Protein AF-A0A7K4H545-F1 (afdb_monomer)

Sequence (93 aa):
VEVIPMSYFPIMEKLKNLGGNPVLRMARSKSGPLITDNGNFIIDVDFGEIDNPSDLNIKLLNIPGVVDTGLFVDMTSKVYIGLEDGNVLTLHR

Nearest PDB structures (foldseek):
  1lk7-assembly1_D  TM=9.717E-01  e=8.309E-08  Pyrococcus horikoshii
  3ixq-assembly1_D  TM=9.558E-01  e=2.444E-07  Methanocaldococcus jannaschii
  3uw1-assembly1_A  TM=8.987E-01  e=3.094E-06  Burkholderia thailandensis E264
  4gmk-assembly1_B  TM=9.287E-01  e=5.836E-06  Ligilactobacillus salivarius UCC118
  3hhe-assembly1_B  TM=8.416E-01  e=2.040E-04  Bartonella henselae str. Houston-1

Solvent-accessible surface area (backbone atoms only — not comparable to full-atom values): 5667 Å² total; per-residue (Å²): 63,35,22,39,67,92,41,46,70,70,46,44,54,53,39,38,75,73,63,26,56,61,41,77,38,65,38,90,90,51,90,57,65,34,65,48,97,87,67,27,29,42,36,49,63,51,59,77,82,72,91,52,59,60,62,50,46,54,57,50,61,68,35,89,47,43,75,46,70,86,71,75,66,94,69,70,62,65,48,80,44,82,44,96,89,73,49,73,52,74,48,71,108

pLDDT: mean 97.17, std 2.07, range [84.44, 98.69]

Radius of gyration: 16.06 Å; Cα contacts (8 Å, |Δi|>4): 131; chains: 1; bounding box: 32×32×46 Å

Foldseek 3Di:
DWFAAVCVVVVCVVLVVVQKNKDWDADDPDGDGDADPVRTTDIDIDNDDDPDLPVVQVSQVPDPGRPHDPRCPPPDAKDWDQDPVRDIDIDGD

Mean predicted aligned error: 3.03 Å

Structure (mmCIF, N/CA/C/O backbone):
data_AF-A0A7K4H545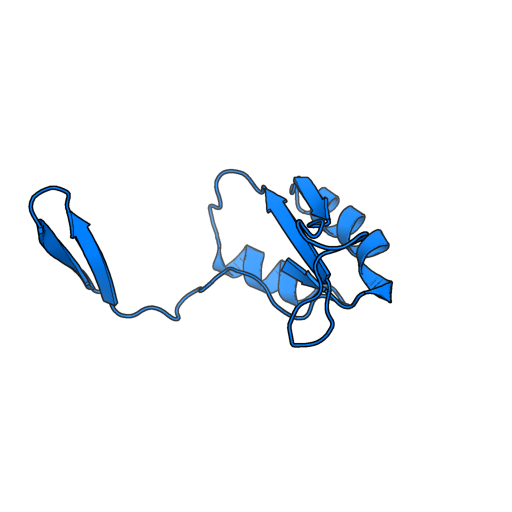-F1
#
_entry.id   AF-A0A7K4H545-F1
#
loop_
_atom_site.group_PDB
_atom_site.id
_atom_site.type_symbol
_atom_site.label_atom_id
_atom_site.label_alt_id
_atom_site.label_comp_id
_atom_site.label_asym_id
_atom_site.label_entity_id
_atom_site.label_seq_id
_atom_site.pdbx_PDB_ins_code
_atom_site.Cartn_x
_atom_site.Cartn_y
_atom_site.Cartn_z
_atom_site.occupancy
_atom_site.B_iso_or_equiv
_atom_site.auth_seq_id
_atom_site.auth_comp_id
_atom_site.auth_asym_id
_atom_site.auth_atom_id
_atom_site.pdbx_PDB_model_num
ATOM 1 N N . VAL A 1 1 ? 3.320 -0.699 -1.746 1.00 98.31 1 VAL A N 1
ATOM 2 C CA . VAL A 1 1 ? 2.761 -0.388 -3.083 1.00 98.31 1 VAL A CA 1
ATOM 3 C C . VAL A 1 1 ? 2.984 -1.594 -3.978 1.00 98.31 1 VAL A C 1
ATOM 5 O O . VAL A 1 1 ? 4.124 -2.034 -4.091 1.00 98.31 1 VAL A O 1
ATOM 8 N N . GLU A 1 2 ? 1.923 -2.168 -4.539 1.00 98.69 2 GLU A N 1
ATOM 9 C CA . GLU A 1 2 ? 2.006 -3.298 -5.474 1.00 98.69 2 GLU A CA 1
ATOM 10 C C . GLU A 1 2 ? 2.160 -2.776 -6.905 1.00 98.69 2 GLU A C 1
ATOM 12 O O . GLU A 1 2 ? 1.464 -1.841 -7.301 1.00 98.69 2 GLU A O 1
ATOM 17 N N . VAL A 1 3 ? 3.102 -3.335 -7.671 1.00 98.69 3 VAL A N 1
ATOM 18 C CA . VAL A 1 3 ? 3.478 -2.815 -8.994 1.00 98.69 3 VAL A CA 1
ATOM 19 C C . VAL A 1 3 ? 3.726 -3.918 -10.017 1.00 98.69 3 VAL A C 1
ATOM 21 O O . VAL A 1 3 ? 4.250 -4.986 -9.691 1.00 98.69 3 VAL A O 1
ATOM 24 N N . ILE A 1 4 ? 3.448 -3.620 -11.286 1.00 98.31 4 ILE A N 1
ATOM 25 C CA . ILE A 1 4 ? 3.761 -4.515 -12.403 1.00 98.31 4 ILE A CA 1
ATOM 26 C C . ILE A 1 4 ? 5.289 -4.707 -12.477 1.00 98.31 4 ILE A C 1
ATOM 28 O O . ILE A 1 4 ? 6.013 -3.703 -12.538 1.00 98.31 4 ILE A O 1
ATOM 32 N N . PRO A 1 5 ? 5.812 -5.950 -12.555 1.00 97.94 5 PRO A N 1
ATOM 33 C CA . PRO A 1 5 ? 7.247 -6.226 -12.463 1.00 97.94 5 PRO A CA 1
ATOM 34 C C . PRO A 1 5 ? 8.124 -5.475 -13.464 1.00 97.94 5 PRO A C 1
ATOM 36 O O . PRO A 1 5 ? 9.232 -5.096 -13.128 1.00 97.94 5 PRO A O 1
ATOM 39 N N . MET A 1 6 ? 7.651 -5.204 -14.682 1.00 97.31 6 MET A N 1
ATOM 40 C CA . MET A 1 6 ? 8.440 -4.460 -15.680 1.00 97.31 6 MET A CA 1
ATOM 41 C C . MET A 1 6 ? 8.547 -2.955 -15.378 1.00 97.31 6 MET A C 1
ATOM 43 O O . MET A 1 6 ? 9.399 -2.271 -15.937 1.00 97.31 6 MET A O 1
ATOM 47 N N . SER A 1 7 ? 7.687 -2.430 -14.502 1.00 96.69 7 SER A N 1
ATOM 48 C CA . SER A 1 7 ? 7.551 -0.993 -14.232 1.00 96.69 7 SER A CA 1
ATOM 49 C C . SER A 1 7 ? 8.202 -0.533 -12.925 1.00 96.69 7 SER A C 1
ATOM 51 O O . SER A 1 7 ? 8.257 0.668 -12.669 1.00 96.69 7 SER A O 1
ATOM 53 N N . TYR A 1 8 ? 8.719 -1.450 -12.097 1.00 96.75 8 TYR A N 1
ATOM 54 C CA . TYR A 1 8 ? 9.157 -1.101 -10.740 1.00 96.75 8 TYR A CA 1
ATOM 55 C C . TYR A 1 8 ? 10.253 -0.025 -10.723 1.00 96.75 8 TYR A C 1
ATOM 57 O O . TYR A 1 8 ? 10.187 0.889 -9.909 1.00 96.75 8 TYR A O 1
ATOM 65 N N . PHE A 1 9 ? 11.221 -0.082 -11.644 1.00 96.62 9 PHE A N 1
ATOM 66 C CA . PHE A 1 9 ? 12.359 0.839 -11.666 1.00 96.62 9 PHE A CA 1
ATOM 67 C C . PHE A 1 9 ? 11.948 2.314 -11.867 1.00 96.62 9 PHE A C 1
ATOM 69 O O . PHE A 1 9 ? 12.265 3.131 -11.003 1.00 96.62 9 PHE A O 1
ATOM 76 N N . PRO A 1 10 ? 11.191 2.698 -12.919 1.00 97.69 10 PRO A N 1
ATOM 77 C CA . PRO A 1 10 ? 10.705 4.075 -13.046 1.00 97.69 10 PRO A CA 1
ATOM 78 C C . PRO A 1 10 ? 9.707 4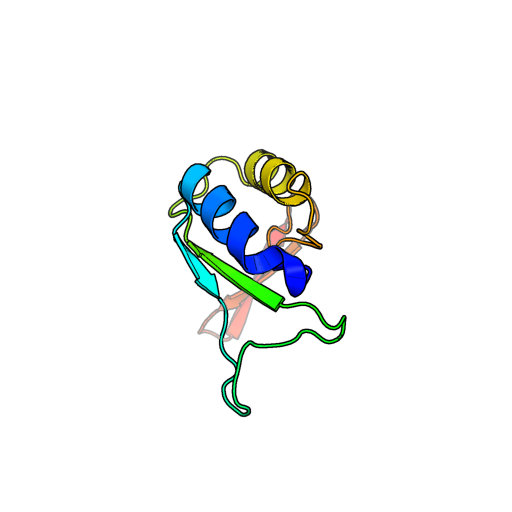.470 -11.947 1.00 97.69 10 PRO A C 1
ATOM 80 O O . PRO A 1 10 ? 9.619 5.649 -11.604 1.00 97.69 10 PRO A O 1
ATOM 83 N N . ILE A 1 11 ? 8.962 3.518 -11.372 1.00 98.31 11 ILE A N 1
ATOM 84 C CA . ILE A 1 11 ? 8.069 3.803 -10.240 1.00 98.31 11 ILE A CA 1
ATOM 85 C C . ILE A 1 11 ? 8.871 4.172 -8.987 1.00 98.31 11 ILE A C 1
ATOM 87 O O . ILE A 1 11 ? 8.471 5.098 -8.288 1.00 98.31 11 ILE A O 1
ATOM 91 N N . MET A 1 12 ? 10.019 3.539 -8.725 1.00 98.19 12 MET A N 1
ATOM 92 C CA . MET A 1 12 ? 10.881 3.916 -7.596 1.00 98.19 12 MET A CA 1
ATOM 93 C C . MET A 1 12 ? 11.288 5.395 -7.658 1.00 98.19 12 MET A C 1
ATOM 95 O O . MET A 1 12 ? 11.204 6.088 -6.651 1.00 98.19 12 MET A O 1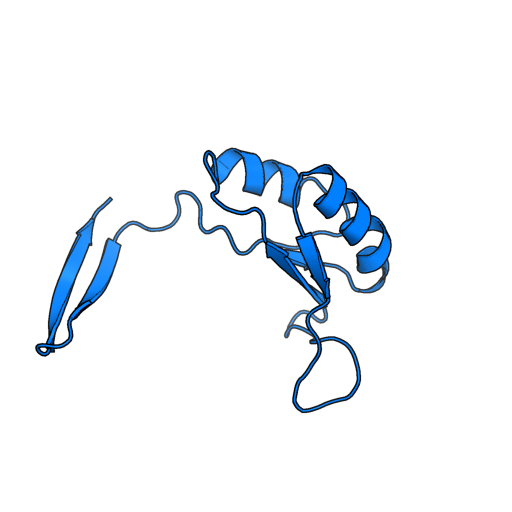
ATOM 99 N N . GLU A 1 13 ? 11.649 5.920 -8.829 1.00 98.00 13 GLU A N 1
ATOM 100 C CA . GLU A 1 13 ? 11.971 7.349 -8.974 1.00 98.00 13 GLU A CA 1
ATOM 101 C C . GLU A 1 13 ? 10.748 8.254 -8.756 1.00 98.00 13 GLU A C 1
ATOM 103 O O . GLU A 1 13 ? 10.842 9.287 -8.095 1.00 98.00 13 GLU A O 1
ATOM 108 N N . LYS A 1 14 ? 9.562 7.854 -9.231 1.00 98.12 14 LYS A N 1
ATOM 109 C CA . LYS A 1 14 ? 8.320 8.601 -8.963 1.00 98.12 14 LYS A CA 1
ATOM 110 C C . LYS A 1 14 ? 7.971 8.639 -7.477 1.00 98.12 14 LYS A C 1
ATOM 112 O O . LYS A 1 14 ? 7.557 9.682 -6.982 1.00 98.12 14 LYS A O 1
ATOM 117 N N . LEU A 1 15 ? 8.155 7.526 -6.771 1.00 98.31 15 LEU A N 1
ATOM 118 C CA . LEU A 1 15 ? 7.919 7.434 -5.331 1.00 98.31 15 LEU A CA 1
ATOM 119 C C . LEU A 1 15 ? 8.889 8.327 -4.546 1.00 98.31 15 LEU A C 1
ATOM 121 O O . LEU A 1 15 ? 8.453 9.010 -3.624 1.00 98.31 15 LEU A O 1
ATOM 125 N N . LYS A 1 16 ? 10.162 8.407 -4.963 1.00 98.19 16 LYS A N 1
ATOM 126 C CA . LYS A 1 16 ? 11.126 9.375 -4.410 1.00 98.19 16 LYS A CA 1
ATOM 127 C C . LYS A 1 16 ? 10.688 10.820 -4.626 1.00 98.19 16 LYS A C 1
ATOM 129 O O . LYS A 1 16 ? 10.723 11.617 -3.697 1.00 98.19 16 LYS A O 1
ATOM 134 N N . ASN A 1 17 ? 10.215 11.152 -5.826 1.00 97.75 17 ASN A N 1
ATOM 135 C CA . ASN A 1 17 ? 9.729 12.501 -6.141 1.00 97.75 17 ASN A CA 1
ATOM 136 C C . ASN A 1 17 ? 8.458 12.887 -5.367 1.00 97.75 17 ASN A C 1
ATOM 138 O O . ASN A 1 17 ? 8.190 14.071 -5.186 1.00 97.75 17 ASN A O 1
ATOM 142 N N . LEU A 1 18 ? 7.687 11.902 -4.896 1.00 96.62 18 LEU A N 1
ATOM 143 C CA . LEU A 1 18 ? 6.570 12.104 -3.969 1.00 96.62 18 LEU A CA 1
ATOM 144 C C . LEU A 1 18 ? 7.016 12.239 -2.501 1.00 96.62 18 LEU A C 1
ATOM 146 O O . LEU A 1 18 ? 6.163 12.338 -1.625 1.00 96.62 18 LEU A O 1
ATOM 150 N N . GLY A 1 19 ? 8.324 12.243 -2.226 1.00 96.81 19 GLY A N 1
ATOM 151 C CA . GLY A 1 19 ? 8.890 12.365 -0.881 1.00 96.81 19 GLY A CA 1
ATOM 152 C C . GLY A 1 19 ? 9.062 11.039 -0.138 1.00 96.81 19 GLY A C 1
ATOM 153 O O . GLY A 1 19 ? 9.381 11.053 1.045 1.00 96.81 19 GLY A O 1
ATOM 154 N N . GLY A 1 20 ? 8.853 9.899 -0.803 1.00 97.81 20 GLY A N 1
ATOM 155 C CA . GLY A 1 20 ? 9.006 8.580 -0.193 1.00 97.81 20 GLY A CA 1
ATOM 156 C C . GLY A 1 20 ? 10.421 8.009 -0.309 1.00 97.81 20 GLY A C 1
ATOM 157 O O . GLY A 1 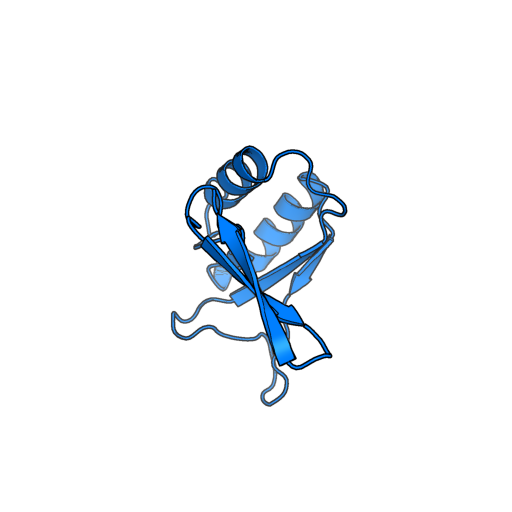20 ? 11.179 8.344 -1.218 1.00 97.81 20 GLY A O 1
ATOM 158 N N . ASN A 1 21 ? 10.746 7.051 0.554 1.00 98.50 21 ASN A N 1
ATOM 159 C CA . ASN A 1 21 ? 11.961 6.239 0.493 1.00 98.50 21 ASN A CA 1
ATOM 160 C C . ASN A 1 21 ? 11.610 4.802 0.059 1.00 98.50 21 ASN A C 1
ATOM 162 O O . ASN A 1 21 ? 11.320 3.957 0.909 1.00 98.50 21 ASN A O 1
ATOM 166 N N . PRO A 1 22 ? 11.574 4.507 -1.257 1.00 98.38 22 PRO A N 1
ATOM 167 C CA . PRO A 1 22 ? 11.140 3.211 -1.767 1.00 98.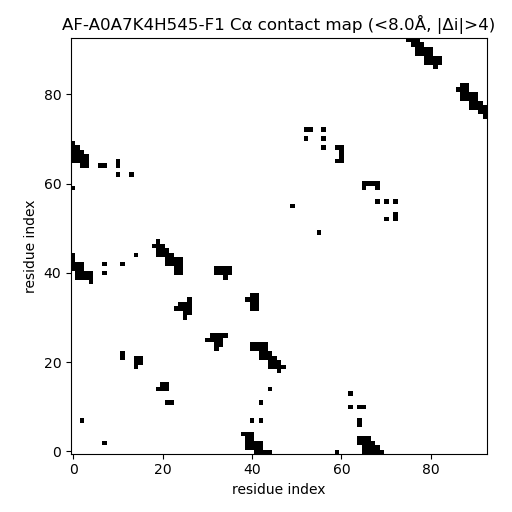38 22 PRO A CA 1
ATOM 168 C C . PRO A 1 22 ? 12.247 2.153 -1.727 1.00 98.38 22 PRO A C 1
ATOM 170 O O . PRO A 1 22 ? 13.368 2.376 -2.188 1.00 98.38 22 PRO A O 1
ATOM 173 N N . VAL A 1 23 ? 11.886 0.951 -1.290 1.00 98.31 23 VAL A N 1
ATOM 174 C CA . VAL A 1 23 ? 12.724 -0.249 -1.267 1.00 98.31 23 VAL A CA 1
ATOM 175 C C . VAL A 1 23 ? 11.957 -1.397 -1.917 1.00 98.31 23 VAL A C 1
ATOM 177 O O . VAL A 1 23 ? 10.830 -1.710 -1.536 1.00 98.31 23 VAL A O 1
ATOM 180 N N . LEU A 1 24 ? 12.561 -2.046 -2.914 1.00 98.06 24 LEU A N 1
ATOM 181 C CA . LEU A 1 24 ? 11.982 -3.253 -3.500 1.00 98.06 24 LEU A CA 1
ATOM 182 C C . LEU A 1 24 ? 12.035 -4.388 -2.474 1.00 98.06 24 LEU A C 1
ATOM 184 O O . LEU A 1 24 ? 13.110 -4.744 -1.986 1.00 98.06 24 LEU A O 1
ATOM 188 N N . ARG A 1 25 ? 10.882 -4.977 -2.158 1.00 98.19 25 ARG A N 1
ATOM 189 C CA . ARG A 1 25 ? 10.801 -6.049 -1.170 1.00 98.19 25 ARG A CA 1
ATOM 190 C C . ARG A 1 25 ? 11.433 -7.324 -1.724 1.00 98.19 25 ARG A C 1
ATOM 192 O O . ARG A 1 25 ? 10.963 -7.877 -2.717 1.00 98.19 25 ARG A O 1
ATOM 199 N N . MET A 1 26 ? 12.465 -7.823 -1.050 1.00 97.31 26 MET A N 1
ATOM 200 C CA . MET A 1 26 ? 13.147 -9.070 -1.409 1.00 97.31 26 MET A CA 1
ATOM 201 C C . MET A 1 26 ? 12.500 -10.276 -0.729 1.00 97.31 26 MET A C 1
ATOM 203 O O . MET A 1 26 ? 12.032 -10.194 0.410 1.00 97.31 26 MET A O 1
ATOM 207 N N . ALA A 1 27 ? 12.470 -11.413 -1.422 1.00 95.50 27 ALA A N 1
ATOM 208 C CA . ALA A 1 27 ? 11.943 -12.641 -0.851 1.00 95.50 27 ALA A CA 1
ATOM 209 C C . ALA A 1 27 ? 12.917 -13.245 0.177 1.00 95.50 27 ALA A C 1
ATOM 211 O O . ALA A 1 27 ? 14.133 -13.154 0.033 1.00 95.50 27 ALA A O 1
ATOM 212 N N . ARG A 1 28 ? 12.375 -13.888 1.221 1.00 92.19 28 ARG A N 1
ATOM 213 C CA . ARG A 1 28 ? 13.179 -14.535 2.279 1.00 92.19 28 ARG A CA 1
ATOM 214 C C . ARG A 1 28 ? 13.577 -15.976 1.948 1.00 92.19 28 ARG A C 1
ATOM 216 O O . ARG A 1 28 ? 14.633 -16.428 2.367 1.00 92.19 28 ARG A O 1
ATOM 223 N N . SER A 1 29 ? 12.730 -16.687 1.204 1.00 92.44 29 SER A N 1
ATOM 224 C CA . SER A 1 29 ? 12.871 -18.130 0.935 1.00 92.44 29 SER A CA 1
ATOM 225 C C . SER A 1 29 ? 13.168 -18.457 -0.532 1.00 92.44 29 SER A C 1
ATOM 227 O O . SER A 1 29 ? 13.139 -19.620 -0.920 1.00 92.44 29 SER A O 1
ATOM 229 N N . LYS A 1 30 ? 13.427 -17.440 -1.361 1.00 90.25 30 LYS A N 1
ATOM 230 C CA . LYS A 1 30 ? 13.844 -17.571 -2.764 1.00 90.25 30 LYS A CA 1
ATOM 231 C C . LYS A 1 30 ? 14.719 -16.384 -3.158 1.00 90.25 30 LYS A C 1
ATOM 233 O O . LYS A 1 30 ? 14.653 -15.335 -2.524 1.00 90.25 30 LYS A O 1
ATOM 238 N N . SER A 1 31 ? 15.511 -16.539 -4.212 1.00 90.50 31 SER A N 1
ATOM 239 C CA . SER A 1 31 ? 16.291 -15.437 -4.777 1.00 90.50 31 SER A CA 1
ATOM 240 C C . SER A 1 31 ? 15.389 -14.444 -5.513 1.00 90.50 31 SER A C 1
ATOM 242 O O . SER A 1 31 ? 14.466 -14.842 -6.224 1.00 90.50 31 SER A O 1
ATOM 244 N N . GLY A 1 32 ? 15.697 -13.153 -5.378 1.00 94.31 32 GLY A N 1
ATOM 245 C CA . GLY A 1 32 ? 15.010 -12.078 -6.092 1.00 94.31 32 GLY A CA 1
ATOM 246 C C . GLY A 1 32 ? 13.858 -11.423 -5.315 1.00 94.31 32 GLY A C 1
ATOM 247 O O . GLY A 1 32 ? 13.700 -11.646 -4.110 1.00 94.31 32 GLY A O 1
ATOM 248 N N . PRO A 1 33 ? 13.075 -10.568 -5.993 1.00 96.44 33 PRO A N 1
ATOM 249 C CA . PRO A 1 33 ? 11.967 -9.844 -5.378 1.00 96.44 33 PRO A CA 1
ATOM 250 C C . PRO A 1 33 ? 10.863 -10.773 -4.861 1.00 96.44 33 PRO A C 1
ATOM 252 O O . PRO A 1 33 ? 10.644 -11.878 -5.372 1.00 96.44 33 PRO A O 1
ATOM 255 N N . LEU A 1 34 ? 10.134 -10.307 -3.848 1.00 97.12 34 LEU A N 1
ATOM 256 C CA . LEU A 1 34 ? 8.865 -10.912 -3.466 1.00 97.12 34 LEU A CA 1
ATOM 257 C C . LEU A 1 34 ? 7.883 -10.767 -4.634 1.00 97.12 34 LEU A C 1
ATOM 259 O O . LEU A 1 34 ? 7.782 -9.702 -5.239 1.00 97.12 34 LEU A O 1
ATOM 263 N N . ILE A 1 35 ? 7.158 -11.848 -4.917 1.00 96.88 35 ILE A N 1
ATOM 264 C CA . ILE A 1 35 ? 6.120 -11.886 -5.946 1.00 96.88 35 ILE A CA 1
ATOM 265 C C . ILE A 1 35 ? 4.803 -12.153 -5.226 1.00 96.88 35 ILE A C 1
ATOM 267 O O . ILE A 1 35 ? 4.755 -13.095 -4.432 1.00 96.88 35 ILE A O 1
ATOM 271 N N . THR A 1 36 ? 3.795 -11.314 -5.456 1.00 97.62 36 THR A N 1
ATOM 272 C CA . THR A 1 36 ? 2.438 -11.503 -4.924 1.00 97.62 36 THR A CA 1
ATOM 273 C C . THR A 1 36 ? 1.735 -12.663 -5.626 1.00 97.62 36 THR A C 1
ATOM 275 O O . THR A 1 36 ? 2.186 -13.126 -6.674 1.00 97.62 36 THR A O 1
ATOM 278 N N . ASP A 1 37 ? 0.598 -13.111 -5.094 1.00 97.25 37 ASP A N 1
ATOM 279 C CA . ASP A 1 37 ? -0.221 -14.143 -5.747 1.00 97.25 37 ASP A CA 1
ATOM 280 C C . ASP A 1 37 ? -0.724 -13.695 -7.132 1.00 97.25 37 ASP A C 1
ATOM 282 O O . ASP A 1 37 ? -0.904 -14.515 -8.029 1.00 97.25 37 ASP A O 1
ATOM 286 N N . ASN A 1 38 ? -0.850 -12.379 -7.344 1.00 97.38 38 ASN A N 1
ATOM 287 C CA . ASN A 1 38 ? -1.189 -11.769 -8.632 1.00 97.38 38 ASN A CA 1
ATOM 288 C C . ASN A 1 38 ? 0.017 -11.621 -9.580 1.00 97.38 38 ASN A C 1
ATOM 290 O O . ASN A 1 38 ? -0.116 -11.062 -10.667 1.00 97.38 38 ASN A O 1
ATOM 294 N N . GLY A 1 39 ? 1.205 -12.090 -9.188 1.00 97.06 39 GLY A N 1
ATOM 295 C CA . GLY A 1 39 ? 2.410 -12.032 -10.016 1.00 97.06 39 GLY A CA 1
ATOM 296 C C . GLY A 1 39 ? 3.132 -10.679 -10.015 1.00 97.06 39 GLY A C 1
ATOM 297 O O . GLY A 1 39 ? 4.033 -10.477 -10.828 1.00 97.06 39 GLY A O 1
ATOM 298 N N . ASN A 1 40 ? 2.774 -9.759 -9.117 1.00 98.50 40 AS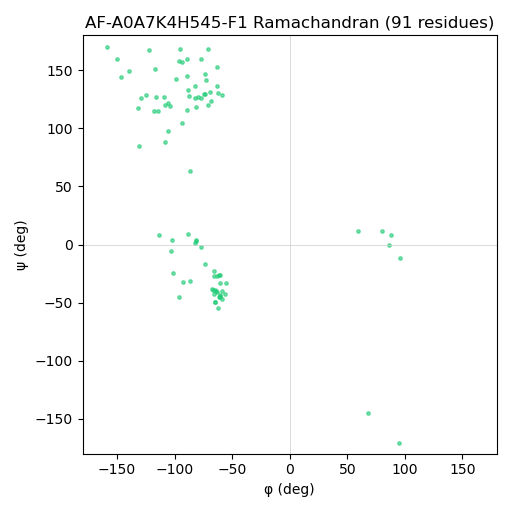N A N 1
ATOM 299 C CA . ASN A 1 40 ? 3.351 -8.415 -9.053 1.00 98.50 40 ASN A CA 1
ATOM 300 C C . ASN A 1 40 ? 4.494 -8.314 -8.041 1.00 98.50 40 ASN A C 1
ATOM 302 O O . ASN A 1 40 ? 4.696 -9.198 -7.208 1.00 98.50 40 ASN A O 1
ATOM 306 N N . PHE A 1 41 ? 5.237 -7.209 -8.089 1.00 98.44 41 PHE A N 1
ATOM 307 C CA . PHE A 1 41 ? 6.235 -6.873 -7.074 1.00 98.44 41 PHE A CA 1
ATOM 308 C C . PHE A 1 41 ? 5.651 -5.973 -5.990 1.00 98.44 41 PHE A C 1
ATOM 310 O O . PHE A 1 41 ? 4.700 -5.229 -6.219 1.00 98.44 41 PHE A O 1
ATOM 317 N N . ILE A 1 42 ? 6.279 -6.001 -4.815 1.00 98.50 42 ILE A N 1
ATOM 318 C CA . ILE A 1 42 ? 5.985 -5.078 -3.720 1.00 98.50 42 ILE A CA 1
ATOM 319 C C . ILE A 1 42 ? 7.149 -4.108 -3.550 1.00 98.50 42 ILE A C 1
ATOM 321 O O . ILE A 1 42 ? 8.294 -4.521 -3.364 1.00 98.50 42 ILE A O 1
ATOM 325 N N . ILE A 1 43 ? 6.836 -2.816 -3.568 1.00 98.62 43 ILE A N 1
ATOM 326 C CA . ILE A 1 43 ? 7.729 -1.752 -3.118 1.00 98.62 43 ILE A CA 1
ATOM 327 C C . ILE A 1 43 ? 7.243 -1.288 -1.744 1.00 98.62 43 ILE A C 1
ATOM 329 O O . ILE A 1 43 ? 6.106 -0.822 -1.600 1.00 98.62 43 ILE A O 1
ATOM 333 N N . ASP A 1 44 ? 8.108 -1.425 -0.746 1.00 98.62 44 ASP A N 1
ATOM 334 C CA . ASP A 1 44 ? 7.946 -0.822 0.573 1.00 98.62 44 ASP A CA 1
ATOM 335 C C . ASP A 1 44 ? 8.358 0.641 0.486 1.00 98.62 44 ASP A C 1
ATOM 337 O O . ASP A 1 44 ? 9.428 0.940 -0.033 1.00 98.62 44 ASP A O 1
ATOM 341 N N . VAL A 1 45 ? 7.503 1.563 0.925 1.00 98.50 45 VAL A N 1
ATOM 342 C CA . VAL A 1 45 ? 7.768 3.000 0.799 1.00 98.50 45 VAL A CA 1
ATOM 343 C C . VAL A 1 45 ? 7.514 3.657 2.136 1.00 98.50 45 VAL A C 1
ATOM 345 O O . VAL A 1 45 ? 6.388 3.629 2.629 1.00 98.50 45 VAL A O 1
ATOM 348 N N . ASP A 1 46 ? 8.562 4.235 2.702 1.00 98.31 46 ASP A N 1
ATOM 349 C CA . ASP A 1 46 ? 8.458 5.068 3.891 1.00 98.31 46 ASP A CA 1
ATOM 350 C C . ASP A 1 46 ? 8.220 6.523 3.470 1.00 98.31 46 ASP A C 1
ATOM 352 O O . ASP A 1 46 ? 9.060 7.112 2.790 1.00 98.31 46 ASP A O 1
ATOM 356 N N . PHE A 1 47 ? 7.061 7.073 3.832 1.00 97.94 47 PHE A N 1
ATOM 357 C CA . PHE A 1 47 ? 6.695 8.476 3.611 1.00 97.94 47 PHE A CA 1
ATOM 358 C C . PHE A 1 47 ? 6.818 9.320 4.893 1.00 97.94 47 PHE A C 1
ATOM 360 O O . PHE A 1 47 ? 6.465 10.495 4.875 1.00 97.94 47 PHE A O 1
ATOM 367 N N . GLY A 1 48 ? 7.302 8.744 6.000 1.00 97.44 48 GLY A N 1
ATOM 368 C CA . GLY A 1 48 ? 7.212 9.361 7.319 1.00 97.44 48 GLY A CA 1
ATOM 369 C C . GLY A 1 48 ? 5.768 9.430 7.822 1.00 97.44 48 GLY A C 1
ATOM 370 O O . GLY A 1 48 ? 4.961 8.531 7.575 1.00 97.44 48 GLY A O 1
ATOM 371 N N . GLU A 1 49 ? 5.444 10.498 8.549 1.00 97.06 49 GLU A N 1
ATOM 372 C CA . GLU A 1 49 ? 4.068 10.791 8.950 1.00 97.06 49 GLU A CA 1
ATOM 373 C C . GLU A 1 49 ? 3.234 11.193 7.724 1.00 97.06 49 GLU A C 1
ATOM 375 O O . GLU A 1 49 ? 3.656 12.004 6.902 1.00 97.06 49 GLU A O 1
ATOM 380 N N . ILE A 1 50 ? 2.053 10.587 7.578 1.00 97.31 50 ILE A N 1
ATOM 381 C CA . ILE A 1 50 ? 1.180 10.794 6.420 1.00 97.31 50 ILE A CA 1
ATOM 382 C C . ILE A 1 50 ? 0.002 11.670 6.847 1.00 97.31 50 ILE A C 1
ATOM 384 O O . ILE A 1 50 ? -0.997 11.162 7.354 1.00 97.31 50 ILE A O 1
ATOM 388 N N . ASP A 1 51 ? 0.099 12.974 6.583 1.00 95.75 51 ASP A N 1
ATOM 389 C CA . ASP A 1 51 ? -0.937 13.954 6.947 1.00 95.75 51 ASP A CA 1
ATOM 390 C C . ASP A 1 51 ? -2.271 13.715 6.224 1.00 95.75 51 ASP A C 1
ATOM 392 O O . ASP A 1 51 ? -3.350 13.874 6.794 1.00 95.75 51 ASP A O 1
ATOM 396 N N . ASN A 1 52 ? -2.209 13.346 4.939 1.00 96.88 52 ASN A N 1
ATOM 397 C CA . ASN A 1 52 ? -3.389 13.125 4.104 1.00 96.88 52 ASN A CA 1
ATOM 398 C C . ASN A 1 52 ? -3.300 11.784 3.354 1.00 96.88 52 ASN A C 1
ATOM 400 O O . ASN A 1 52 ? -2.873 11.741 2.193 1.00 96.88 52 ASN A O 1
ATOM 404 N N . PRO A 1 53 ? -3.715 10.675 3.997 1.00 97.19 53 PRO A N 1
ATOM 405 C CA . PRO A 1 53 ? -3.680 9.347 3.391 1.00 97.19 53 PRO A CA 1
ATOM 406 C C . PRO A 1 53 ? -4.530 9.236 2.123 1.00 97.19 53 PRO A C 1
ATOM 408 O O . PRO A 1 53 ? -4.150 8.518 1.200 1.00 97.19 53 PRO A O 1
ATOM 411 N N . SER A 1 54 ? -5.656 9.955 2.049 1.00 97.88 54 SER A N 1
ATOM 412 C CA . SER A 1 54 ? -6.560 9.937 0.893 1.00 97.88 54 SER A CA 1
ATOM 413 C C . SER A 1 54 ? -5.890 10.501 -0.358 1.00 97.88 54 SER A C 1
ATOM 415 O O . SER A 1 54 ? -5.899 9.860 -1.409 1.00 97.88 54 SER A O 1
ATOM 417 N N . ASP A 1 55 ? -5.267 11.675 -0.238 1.00 98.12 55 ASP A N 1
ATOM 418 C CA . ASP A 1 55 ? -4.549 12.318 -1.341 1.00 98.12 55 ASP A CA 1
ATOM 419 C C . ASP A 1 55 ? -3.320 11.504 -1.769 1.00 98.12 55 ASP A C 1
ATOM 421 O O . ASP A 1 55 ? -3.108 11.279 -2.963 1.00 98.12 55 ASP A O 1
ATOM 425 N N . LEU A 1 56 ? -2.550 10.978 -0.807 1.00 98.19 56 LEU A N 1
ATOM 426 C CA . LEU A 1 56 ? -1.419 10.104 -1.113 1.00 98.19 56 LEU A CA 1
ATOM 427 C C . LEU A 1 56 ? -1.873 8.838 -1.854 1.00 98.19 56 LEU A C 1
ATOM 429 O O . LEU A 1 56 ? -1.271 8.481 -2.866 1.00 98.19 56 LEU A O 1
ATOM 433 N N . ASN A 1 57 ? -2.951 8.187 -1.407 1.00 98.31 57 ASN A N 1
ATOM 434 C CA . ASN A 1 57 ? -3.490 6.998 -2.066 1.00 98.31 57 ASN A CA 1
ATOM 435 C C . ASN A 1 57 ? -3.882 7.283 -3.523 1.00 98.31 57 ASN A C 1
ATOM 437 O O . ASN A 1 57 ? -3.481 6.552 -4.428 1.00 98.31 57 ASN A O 1
ATOM 441 N N . ILE A 1 58 ? -4.592 8.389 -3.770 1.00 98.12 58 ILE A N 1
ATOM 442 C CA . ILE A 1 58 ? -4.977 8.814 -5.123 1.00 98.12 58 ILE A CA 1
ATOM 443 C C . ILE A 1 58 ? -3.737 9.080 -5.987 1.00 98.12 58 ILE A C 1
ATOM 445 O O . ILE A 1 58 ? -3.675 8.635 -7.134 1.00 98.12 58 ILE A O 1
ATOM 449 N N . LYS A 1 59 ? -2.731 9.786 -5.459 1.00 98.25 59 LYS A N 1
ATOM 450 C CA . LYS A 1 59 ? -1.477 10.058 -6.182 1.00 98.25 59 LYS A CA 1
ATOM 451 C C . LYS A 1 59 ? -0.748 8.772 -6.560 1.00 98.25 59 LYS A C 1
ATOM 453 O O . LYS A 1 59 ? -0.287 8.661 -7.692 1.00 98.25 59 LYS A O 1
ATOM 458 N N . LEU A 1 60 ? -0.670 7.810 -5.641 1.00 98.44 60 LEU A N 1
ATOM 459 C CA . LEU A 1 60 ? -0.028 6.516 -5.864 1.00 98.44 60 LEU A CA 1
ATOM 460 C C . LEU A 1 60 ? -0.760 5.691 -6.930 1.00 98.44 60 LEU A C 1
ATOM 462 O O . LEU A 1 60 ? -0.119 5.229 -7.871 1.00 98.44 60 LEU A O 1
ATOM 466 N N . LEU A 1 61 ? -2.085 5.551 -6.821 1.00 98.25 61 LEU A N 1
ATOM 467 C CA . LEU A 1 61 ? -2.902 4.796 -7.782 1.00 98.25 61 LEU A CA 1
ATOM 468 C C . LEU A 1 61 ? -2.883 5.411 -9.189 1.00 98.25 61 LEU A C 1
ATOM 470 O O . LEU A 1 61 ? -3.007 4.697 -10.180 1.00 98.25 61 LEU A O 1
ATOM 474 N N . ASN A 1 62 ? -2.671 6.725 -9.299 1.00 98.19 62 ASN A N 1
ATOM 475 C CA . ASN A 1 62 ? -2.539 7.411 -10.584 1.00 98.19 62 ASN A CA 1
ATOM 476 C C . ASN A 1 62 ? -1.168 7.223 -11.261 1.00 98.19 62 ASN A C 1
ATOM 478 O O . ASN A 1 62 ? -0.962 7.725 -12.368 1.00 98.19 62 ASN A O 1
ATOM 482 N N . ILE A 1 63 ? -0.213 6.519 -10.644 1.00 98.19 63 ILE A N 1
ATOM 483 C CA . ILE A 1 63 ? 1.059 6.177 -11.287 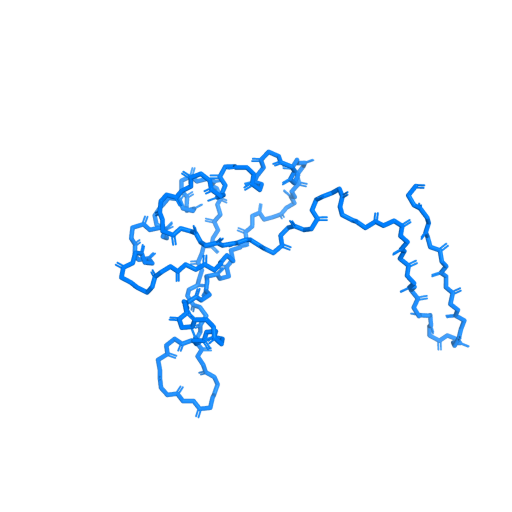1.00 98.19 63 ILE A CA 1
ATOM 484 C C . ILE A 1 63 ? 0.850 4.947 -12.189 1.00 98.19 63 ILE A C 1
ATOM 486 O O . ILE A 1 63 ? 0.591 3.860 -11.678 1.00 98.19 63 ILE A O 1
ATOM 490 N N . PRO A 1 64 ? 1.056 5.044 -13.519 1.00 98.19 64 PRO A N 1
ATOM 491 C CA . PRO A 1 64 ? 0.944 3.879 -14.392 1.00 98.19 64 PRO A CA 1
ATOM 492 C C . PRO A 1 64 ? 1.918 2.770 -13.985 1.00 98.19 64 PRO A C 1
ATOM 494 O O . PRO A 1 64 ? 3.118 3.016 -13.839 1.00 98.19 64 PRO A O 1
ATOM 497 N N . GLY A 1 65 ? 1.386 1.558 -13.830 1.00 97.88 65 GLY A N 1
ATOM 498 C CA . GLY A 1 65 ? 2.120 0.384 -13.357 1.00 97.88 65 GLY A CA 1
ATOM 499 C C . GLY A 1 65 ? 1.979 0.119 -11.857 1.00 97.88 65 GLY A C 1
ATOM 500 O O . GLY A 1 65 ? 2.324 -0.980 -11.426 1.00 97.88 65 GLY A O 1
ATOM 501 N N . VAL A 1 66 ? 1.432 1.058 -11.074 1.00 98.56 66 VAL A N 1
ATOM 502 C CA . VAL A 1 66 ? 0.906 0.754 -9.735 1.00 98.56 66 VAL A CA 1
ATOM 503 C C . VAL A 1 66 ? -0.405 -0.006 -9.896 1.00 98.56 66 VAL A C 1
ATOM 505 O O . VAL A 1 66 ? -1.275 0.397 -10.665 1.00 98.56 66 VAL A O 1
ATOM 508 N N . VAL A 1 67 ? -0.507 -1.133 -9.200 1.00 98.38 67 VAL A N 1
ATOM 509 C CA . VAL A 1 67 ? -1.693 -1.995 -9.184 1.00 98.38 67 VAL A CA 1
ATOM 510 C C . VAL A 1 67 ? -2.559 -1.660 -7.979 1.00 98.38 67 VAL A C 1
ATOM 512 O O . VAL A 1 67 ? -3.766 -1.513 -8.125 1.00 98.38 67 VAL A O 1
ATOM 515 N N . ASP A 1 68 ? -1.937 -1.509 -6.807 1.00 98.12 68 ASP A N 1
ATOM 516 C CA . ASP A 1 68 ? -2.642 -1.187 -5.567 1.00 98.12 68 ASP A CA 1
ATOM 517 C C . ASP A 1 68 ? -1.706 -0.560 -4.515 1.00 98.12 68 ASP A C 1
ATOM 519 O O . ASP A 1 68 ? -0.469 -0.562 -4.644 1.00 98.12 68 ASP A O 1
ATOM 523 N N . THR A 1 69 ? -2.285 -0.038 -3.437 1.00 98.38 69 THR A N 1
ATOM 524 C CA . THR A 1 69 ? -1.563 0.501 -2.281 1.00 98.38 69 THR A CA 1
ATOM 525 C C . THR A 1 69 ? -1.953 -0.213 -0.986 1.00 98.38 69 THR A C 1
ATOM 527 O O . THR A 1 69 ? -2.906 -0.975 -0.919 1.00 98.38 69 THR A O 1
ATOM 530 N N . GLY A 1 70 ? -1.172 0.015 0.073 1.00 97.56 70 GLY A N 1
ATOM 531 C CA . GLY A 1 70 ? -1.502 -0.479 1.413 1.00 97.56 70 GLY A CA 1
ATOM 532 C C . GLY A 1 70 ? -2.384 0.477 2.222 1.00 97.56 70 GLY A C 1
ATOM 533 O O . GLY A 1 70 ? -2.502 0.290 3.430 1.00 97.56 70 GLY A O 1
ATOM 534 N N . LEU A 1 71 ? -2.924 1.538 1.611 1.00 97.75 71 LEU A N 1
ATOM 535 C CA . LEU A 1 71 ? -3.699 2.569 2.302 1.00 97.75 71 LEU A CA 1
ATOM 536 C C . LEU A 1 71 ? -5.196 2.237 2.248 1.00 97.75 71 LEU A C 1
ATOM 538 O O . LEU A 1 71 ? -5.860 2.452 1.239 1.00 97.75 71 LEU A O 1
ATOM 542 N N . PHE A 1 72 ? -5.745 1.768 3.369 1.00 96.69 72 PHE A N 1
ATOM 543 C CA . PHE A 1 72 ? -7.166 1.424 3.522 1.00 96.69 72 PHE A CA 1
ATOM 544 C C . PHE A 1 72 ? -8.002 2.651 3.919 1.00 96.69 72 PHE A C 1
ATOM 546 O O . PHE A 1 72 ? -8.566 2.731 5.012 1.00 96.69 72 PHE A O 1
ATOM 553 N N . VAL A 1 73 ? -8.036 3.644 3.033 1.00 96.50 73 VAL A N 1
ATOM 554 C CA . VAL A 1 73 ? -8.706 4.933 3.258 1.00 96.50 73 VAL A CA 1
ATOM 555 C C . VAL A 1 73 ? -10.224 4.780 3.165 1.00 96.50 73 VAL A C 1
ATOM 557 O O . VAL A 1 73 ? -10.727 4.238 2.189 1.00 96.50 73 VAL A O 1
ATOM 560 N N . ASP A 1 74 ? -10.962 5.277 4.162 1.00 93.69 74 ASP A N 1
ATOM 561 C CA . ASP A 1 74 ? -12.436 5.278 4.204 1.00 93.69 74 ASP A CA 1
ATOM 562 C C . ASP A 1 74 ? -13.127 3.900 4.125 1.00 93.69 74 ASP A C 1
ATOM 564 O O . ASP A 1 74 ? -14.351 3.836 4.007 1.00 93.69 74 ASP A O 1
ATOM 568 N N . MET A 1 75 ? -12.384 2.799 4.270 1.00 94.94 75 MET A N 1
ATOM 569 C CA . MET A 1 75 ? -12.920 1.432 4.170 1.00 94.94 75 MET A CA 1
ATOM 570 C C . MET A 1 75 ? -13.346 0.841 5.520 1.00 94.94 75 MET A C 1
ATOM 572 O O . MET A 1 75 ? -14.275 0.037 5.590 1.00 94.94 75 MET A O 1
ATOM 576 N N . THR A 1 76 ? -12.671 1.217 6.607 1.00 96.06 76 THR A N 1
ATOM 577 C CA . THR A 1 76 ? -12.851 0.585 7.921 1.00 96.06 76 THR A CA 1
ATOM 578 C C . THR A 1 76 ? -13.989 1.234 8.708 1.00 96.06 76 THR A C 1
ATOM 580 O O . THR A 1 76 ? -14.002 2.446 8.909 1.00 96.06 76 THR A O 1
ATOM 583 N N . SER A 1 77 ? -14.941 0.432 9.198 1.00 96.88 77 SER A N 1
ATOM 584 C CA . SER A 1 77 ? -16.042 0.915 10.058 1.00 96.88 77 SER A CA 1
ATOM 585 C C . SER A 1 77 ? -15.835 0.636 11.550 1.00 96.88 77 SER A C 1
ATOM 587 O O . SER A 1 77 ? -16.439 1.303 12.389 1.00 96.88 77 SER A O 1
ATOM 589 N N . LYS A 1 78 ? -15.028 -0.378 11.887 1.00 97.50 78 LYS A N 1
ATOM 590 C CA . LYS A 1 78 ? -14.719 -0.785 13.264 1.00 97.50 78 LYS A CA 1
ATOM 591 C C . LYS A 1 78 ? -13.290 -1.313 13.354 1.00 97.50 78 LYS A C 1
ATOM 593 O O . LYS A 1 78 ? -12.843 -1.999 12.438 1.00 97.50 78 LYS A O 1
ATOM 598 N N . VAL A 1 79 ? -12.617 -1.044 14.467 1.00 97.69 79 VAL A N 1
ATOM 599 C CA . VAL A 1 79 ? -11.287 -1.577 14.795 1.00 97.69 79 VAL A CA 1
ATOM 600 C C . VAL A 1 79 ? -11.368 -2.280 16.145 1.00 97.69 79 VAL A C 1
ATOM 602 O O . VAL A 1 79 ? -11.853 -1.698 17.110 1.00 97.69 79 VAL A O 1
ATOM 605 N N . TYR A 1 80 ? -10.887 -3.520 16.216 1.00 97.81 80 TYR A N 1
ATOM 606 C CA . TYR A 1 80 ? -10.767 -4.281 17.459 1.00 97.81 80 TYR A CA 1
ATOM 607 C C . TYR A 1 80 ? -9.292 -4.332 17.864 1.00 97.81 80 TYR A C 1
ATOM 609 O O . TYR A 1 80 ? -8.459 -4.800 17.089 1.00 97.81 80 TYR A O 1
ATOM 617 N N . ILE A 1 81 ? -8.972 -3.844 19.059 1.00 98.06 81 ILE A N 1
ATOM 618 C CA . ILE A 1 81 ? -7.613 -3.760 19.599 1.00 98.06 81 ILE A CA 1
ATOM 619 C C . ILE A 1 81 ? -7.529 -4.699 20.803 1.00 98.06 81 ILE A C 1
ATOM 621 O O . ILE A 1 81 ? -8.211 -4.484 21.806 1.00 98.06 81 ILE A O 1
ATOM 625 N N . GLY A 1 82 ? -6.712 -5.747 20.692 1.00 98.00 82 GLY A N 1
ATOM 626 C CA . GLY A 1 82 ? -6.411 -6.644 21.808 1.00 98.00 82 GLY A CA 1
ATOM 627 C C . GLY A 1 82 ? -5.417 -5.993 22.766 1.00 98.00 82 GLY A C 1
ATOM 628 O O . GLY A 1 82 ? -4.358 -5.541 22.332 1.00 98.00 82 GLY A O 1
ATOM 629 N N . LEU A 1 83 ? -5.772 -5.930 24.046 1.00 98.06 83 LEU A N 1
ATOM 630 C CA . LEU A 1 83 ? -4.943 -5.375 25.114 1.00 98.06 83 LEU A CA 1
ATOM 631 C C . LEU A 1 83 ? -4.176 -6.490 25.841 1.00 98.06 83 LEU A C 1
ATOM 633 O O . LEU A 1 83 ? -4.571 -7.657 25.809 1.00 98.06 83 LEU A O 1
ATOM 637 N N . GLU A 1 84 ? -3.074 -6.135 26.506 1.00 97.56 84 GLU A N 1
ATOM 638 C CA . GLU A 1 84 ? -2.200 -7.097 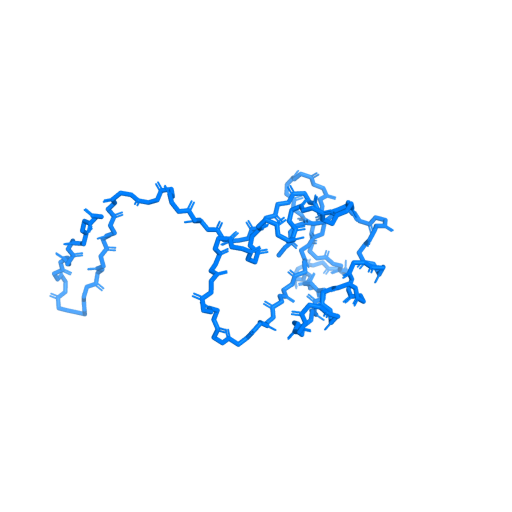27.206 1.00 97.56 84 GLU A CA 1
ATOM 639 C C . GLU A 1 84 ? -2.910 -7.863 28.333 1.00 97.56 84 GLU A C 1
ATOM 641 O O . GLU A 1 84 ? -2.540 -8.991 28.648 1.00 97.56 84 GLU A O 1
ATOM 646 N N . ASP A 1 85 ? -3.952 -7.273 28.917 1.00 97.19 85 ASP A N 1
ATOM 647 C CA . ASP A 1 85 ? -4.770 -7.868 29.978 1.00 97.19 85 ASP A CA 1
ATOM 648 C C . ASP A 1 85 ? -5.855 -8.832 29.455 1.00 97.19 85 ASP A C 1
ATOM 650 O O . ASP A 1 85 ? -6.620 -9.393 30.241 1.00 97.19 85 ASP A O 1
ATOM 654 N N . GLY A 1 86 ? -5.922 -9.041 28.136 1.00 96.81 86 GLY A N 1
ATOM 655 C CA . GLY A 1 86 ? -6.905 -9.899 27.476 1.00 96.81 86 GLY A CA 1
ATOM 656 C C . GLY A 1 86 ? -8.227 -9.209 27.136 1.00 96.81 86 GLY A C 1
ATOM 657 O O . GLY A 1 86 ? -9.098 -9.844 26.537 1.00 96.81 86 GLY A O 1
ATOM 658 N N . ASN A 1 87 ? -8.391 -7.925 27.467 1.00 97.69 87 ASN A N 1
ATOM 659 C CA . ASN A 1 87 ? -9.564 -7.158 27.063 1.00 97.69 87 ASN A CA 1
ATOM 660 C C . ASN A 1 87 ? -9.488 -6.729 25.589 1.00 97.69 87 ASN A C 1
ATOM 662 O O . ASN A 1 87 ? -8.419 -6.662 24.979 1.00 97.69 87 ASN A O 1
ATOM 666 N N . VAL A 1 88 ? -10.650 -6.402 25.013 1.00 98.19 88 VAL A N 1
ATOM 667 C CA . VAL A 1 88 ? -10.767 -5.909 23.634 1.00 98.19 88 VAL A CA 1
ATOM 668 C C . VAL A 1 88 ? -11.353 -4.503 23.634 1.00 98.19 88 VAL A C 1
ATOM 670 O O . VAL A 1 88 ? -12.521 -4.304 23.968 1.00 98.19 88 VAL A O 1
ATOM 673 N N . LEU A 1 89 ? -10.556 -3.528 23.201 1.00 97.88 89 LEU A N 1
ATOM 674 C CA . LEU A 1 89 ? -11.033 -2.182 22.902 1.00 97.88 89 LEU A CA 1
ATOM 675 C C . LEU A 1 89 ? -11.628 -2.169 21.491 1.00 97.88 89 LEU A C 1
ATOM 677 O O . LEU A 1 89 ? -10.972 -2.563 20.530 1.00 97.88 89 LEU A O 1
ATOM 681 N N . THR A 1 90 ? -12.868 -1.704 21.357 1.00 97.94 90 THR A N 1
ATOM 682 C CA . THR A 1 90 ? -13.516 -1.534 20.051 1.00 97.94 90 THR A CA 1
ATOM 683 C C . THR A 1 90 ? -13.630 -0.050 19.728 1.00 97.94 90 THR A C 1
ATOM 685 O O . THR A 1 90 ? -14.278 0.695 20.461 1.00 97.94 90 THR A O 1
ATOM 688 N N . LEU A 1 91 ? -13.017 0.376 18.626 1.00 97.50 91 LEU A N 1
ATOM 689 C CA . LEU A 1 91 ? -13.200 1.704 18.048 1.00 97.50 91 LEU A CA 1
ATOM 690 C C . LEU A 1 91 ? -14.200 1.616 16.898 1.00 97.50 91 LEU A C 1
ATOM 692 O O . LEU A 1 91 ? -14.210 0.651 16.133 1.00 97.50 91 LEU A O 1
ATOM 696 N N . HIS A 1 92 ? -15.030 2.639 16.773 1.00 95.44 92 HIS A N 1
ATOM 697 C CA . HIS A 1 92 ? -15.993 2.796 15.692 1.00 95.44 92 HIS A CA 1
ATOM 698 C C . HIS A 1 92 ? -15.631 4.046 14.892 1.00 95.44 92 HIS A C 1
ATOM 700 O O . HIS A 1 92 ? -15.040 4.971 15.450 1.00 95.44 92 HIS A O 1
ATOM 706 N N . ARG A 1 93 ? -15.959 4.042 13.598 1.00 84.44 93 ARG A N 1
ATOM 707 C CA . ARG A 1 93 ? -15.89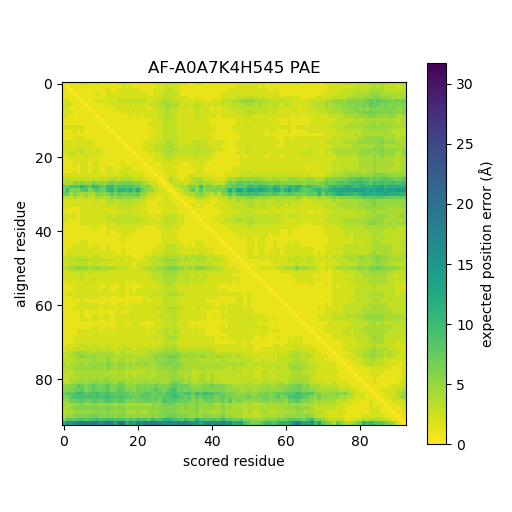6 5.245 12.763 1.00 84.44 93 ARG A CA 1
ATOM 708 C C . ARG A 1 93 ? -16.877 6.310 13.252 1.00 84.44 93 ARG A C 1
ATOM 710 O O . ARG A 1 93 ? -17.991 5.917 13.668 1.00 84.44 93 ARG A O 1
#

Secondary structure (DSSP, 8-state):
-EE-GGGHHHHHHHHHHTT-EEEEPBPSSSSSB-B-TTS-EEEEEE-SS-S-HHHHHHHHHTSTTEEE-S--TTT-SEEEEE-TTS-EEEEE-